Protein AF-A0A7Y0X425-F1 (afdb_monomer)

Organism: Vibrio parahaemolyticus (NCBI:txid670)

Secondary structure (DSSP, 8-state):
--GGGGT--HHHHHHHHHHHHHHHHHT-SSHHHHTTHHHHHHHHHHHHHHHTTPPP------SSEEE--S---HHHHHT--TTTEEEE-

InterPro domains:
  IPR036618 PtsI, HPr-binding domain superfamily [G3DSA:1.10.274.10] (2-55)
  IPR036618 PtsI, HPr-binding domain superfamily [SSF47831] (2-53)
  IPR036637 Phosphohistidine domain superfamily [SSF52009] (35-89)
  IPR050499 Phosphoenolpyruvate-dependent sugar PTS enzyme [PTHR46244] (2-89)

Foldseek 3Di:
DQPVVVVDDPLVSLVVVLVVVLVVQCPDPDPVSNVCSLVSVVVNVVVNCVVVVHDPPQPDQPAQDAAEDPDAGPVNVVRDDPVRHPYYD

Nearest PDB structures (foldseek):
  2ezb-assembly1_A  TM=8.826E-01  e=2.717E-04  Escherichia coli
  2kx9-assembly1_A  TM=8.591E-01  e=7.212E-04  Escherichia coli K-12
  5t12-assembly1_A  TM=6.535E-01  e=7.032E-03  Escherichia coli
  5t1o-assembly1_B  TM=8.231E-01  e=4.348E-02  Escherichia coli K-12
  1yxb-assembly1_C  TM=5.979E-01  e=6.109E+00  Streptomyces coelicolor

Mean predicted aligned error: 4.38 Å

Sequence (89 aa):
ESRIQTGMIAEQAWIESLQTLADEFRQAESQYMREREADVHDIARQVMVEMTGLTPNAIDIQEPSVLLARDLMPSDVAGLDKSKVLGIC

Radius of gyration: 16.45 Å; Cα contacts (8 Å, |Δi|>4): 80; chains: 1; bounding box: 41×18×44 Å

Solvent-accessible surface area (backbone atoms only — not comparable to full-atom values): 5400 Å² total; per-residue (Å²): 133,62,54,52,81,75,74,42,55,67,68,58,40,48,51,56,52,42,51,53,50,23,52,52,25,57,69,39,91,48,67,75,47,28,66,44,21,61,55,43,54,48,52,52,50,54,53,48,32,61,75,70,70,49,75,77,86,71,80,81,75,91,58,77,36,67,47,78,53,98,72,80,5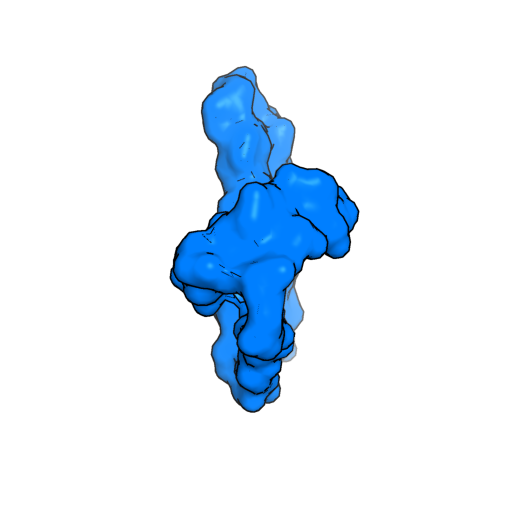0,73,74,63,60,72,71,50,61,71,90,32,52,76,44,79,82

Structure (mmCIF, N/CA/C/O backbone):
data_AF-A0A7Y0X425-F1
#
_entry.id   AF-A0A7Y0X425-F1
#
loop_
_atom_site.group_PDB
_atom_site.id
_atom_site.type_symbol
_atom_site.label_atom_id
_atom_site.label_alt_id
_atom_site.label_comp_id
_atom_site.label_asym_id
_atom_site.label_entity_id
_atom_site.label_seq_id
_atom_site.pdbx_PDB_ins_code
_atom_site.Cartn_x
_atom_site.Cartn_y
_atom_site.Cartn_z
_atom_site.occupancy
_atom_site.B_iso_or_equiv
_atom_site.auth_seq_id
_atom_site.auth_comp_id
_atom_site.auth_asym_id
_atom_site.auth_atom_id
_atom_site.pdbx_PDB_model_num
ATOM 1 N N . GLU A 1 1 ? -18.463 -4.220 17.040 1.00 59.97 1 GLU A N 1
ATOM 2 C CA . GLU A 1 1 ? -19.427 -4.715 16.030 1.00 59.97 1 GLU A CA 1
ATOM 3 C C . GLU A 1 1 ? -18.938 -4.340 14.641 1.00 59.97 1 GLU A C 1
ATOM 5 O O . GLU A 1 1 ? -18.144 -3.411 14.529 1.00 59.97 1 GLU A O 1
ATOM 10 N N . SER A 1 2 ? -19.345 -5.071 13.602 1.00 81.12 2 SER A N 1
ATOM 11 C CA . SER A 1 2 ? -18.954 -4.733 12.227 1.00 81.12 2 SER A CA 1
ATOM 12 C C . SER A 1 2 ? -19.681 -3.461 11.779 1.00 81.12 2 SER A C 1
ATOM 14 O O . SER A 1 2 ? -20.903 -3.402 11.875 1.00 81.12 2 SER A O 1
ATOM 16 N N . ARG A 1 3 ? -18.955 -2.462 11.252 1.00 88.12 3 ARG A N 1
ATOM 17 C CA . ARG A 1 3 ? -19.536 -1.200 10.736 1.00 88.12 3 ARG A CA 1
ATOM 18 C C . ARG A 1 3 ? -20.594 -1.439 9.646 1.00 88.12 3 ARG A C 1
ATOM 20 O O . ARG A 1 3 ? -21.536 -0.675 9.507 1.00 88.12 3 ARG A O 1
ATOM 27 N N . ILE A 1 4 ? -20.502 -2.545 8.910 1.00 92.38 4 ILE A N 1
ATOM 28 C CA . ILE A 1 4 ? -21.503 -2.917 7.896 1.00 92.38 4 ILE A CA 1
ATOM 29 C C . ILE A 1 4 ? -22.843 -3.286 8.556 1.00 92.38 4 ILE A C 1
ATOM 31 O O . ILE A 1 4 ? -23.910 -2.956 8.044 1.00 92.38 4 ILE A O 1
ATOM 35 N N . GLN A 1 5 ? -22.813 -3.918 9.736 1.00 92.75 5 GLN A N 1
ATOM 36 C CA . GLN A 1 5 ? -24.027 -4.293 10.475 1.00 92.75 5 GLN A CA 1
ATOM 37 C C . GLN A 1 5 ? -24.786 -3.074 11.015 1.00 92.75 5 GLN A C 1
ATOM 39 O O . GLN A 1 5 ? -25.970 -3.187 11.319 1.00 92.75 5 GLN A O 1
ATOM 44 N N . THR A 1 6 ? -24.140 -1.905 11.086 1.00 91.12 6 THR A N 1
ATOM 45 C CA . THR A 1 6 ? -24.771 -0.646 11.502 1.00 91.12 6 THR A CA 1
ATOM 46 C C . THR A 1 6 ? -25.417 0.114 10.335 1.00 91.12 6 THR A C 1
ATOM 48 O O . THR A 1 6 ? -25.816 1.262 10.508 1.00 91.12 6 THR A O 1
ATOM 51 N N . GLY A 1 7 ? -25.513 -0.495 9.144 1.00 93.06 7 GLY A N 1
ATOM 52 C CA . GL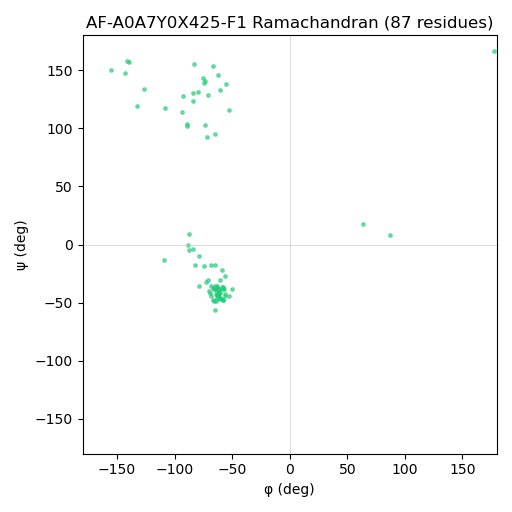Y A 1 7 ? -26.124 0.103 7.949 1.00 93.06 7 GLY A CA 1
ATOM 53 C C . GLY A 1 7 ? -25.174 0.952 7.099 1.00 93.06 7 GLY A C 1
ATOM 54 O O . GLY A 1 7 ? -25.619 1.615 6.165 1.00 93.06 7 GLY A O 1
ATOM 55 N N . MET A 1 8 ? -23.878 0.942 7.410 1.00 95.62 8 MET A N 1
ATOM 56 C CA . MET A 1 8 ? -22.858 1.630 6.623 1.00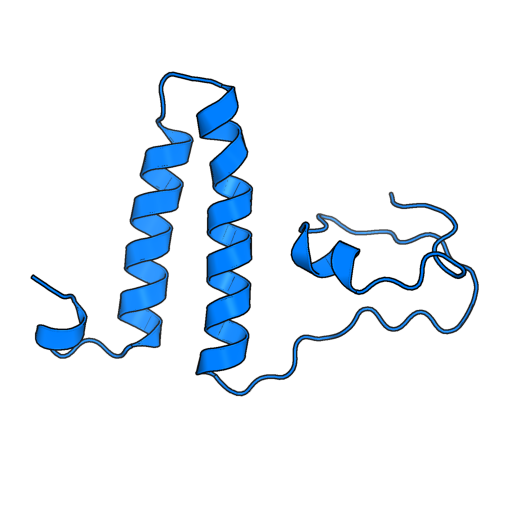 95.62 8 MET A CA 1
ATOM 57 C C . MET A 1 8 ? -22.593 0.865 5.316 1.00 95.62 8 MET A C 1
ATOM 59 O O . MET A 1 8 ? -22.544 -0.368 5.320 1.00 95.62 8 MET A O 1
ATOM 63 N N . ILE A 1 9 ? -22.403 1.582 4.203 1.00 95.50 9 ILE A N 1
ATOM 64 C CA . ILE A 1 9 ? -22.005 0.949 2.937 1.00 95.50 9 ILE A CA 1
ATOM 65 C C . ILE A 1 9 ? -20.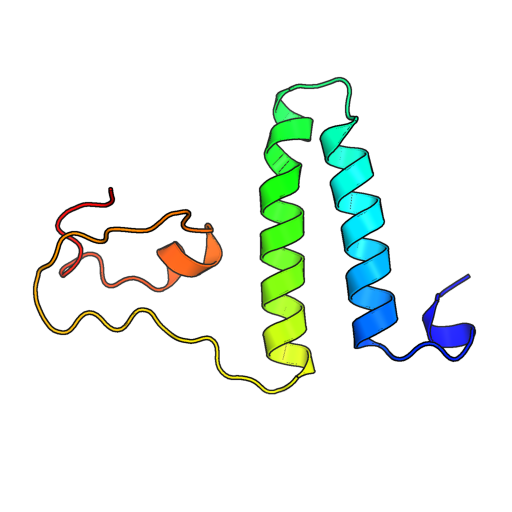592 0.366 3.055 1.00 95.50 9 ILE A C 1
ATOM 67 O O . ILE A 1 9 ? -19.778 0.837 3.856 1.00 95.50 9 ILE A O 1
ATOM 71 N N . ALA A 1 10 ? -20.297 -0.664 2.262 1.00 94.69 10 ALA A N 1
ATOM 72 C CA . ALA A 1 10 ? -19.063 -1.431 2.390 1.00 94.69 10 ALA A CA 1
ATOM 73 C C . ALA A 1 10 ? -17.811 -0.561 2.180 1.00 94.69 10 ALA A C 1
ATOM 75 O O . ALA A 1 10 ? -16.855 -0.674 2.943 1.00 94.69 10 ALA A O 1
ATOM 76 N N . GLU A 1 11 ? -17.832 0.338 1.197 1.00 94.25 11 GLU A N 1
ATOM 77 C CA . GLU A 1 11 ? -16.730 1.237 0.841 1.00 94.25 11 GLU A CA 1
ATOM 78 C C . GLU A 1 11 ? -16.399 2.194 1.989 1.00 94.25 11 GLU A C 1
ATOM 80 O O . GLU A 1 11 ? -15.236 2.391 2.340 1.00 94.25 11 GLU A O 1
ATOM 85 N N . GLN A 1 12 ? -17.431 2.760 2.618 1.00 94.75 12 GLN A N 1
ATOM 86 C CA . GLN A 1 12 ? -17.264 3.646 3.765 1.00 94.75 12 GLN A CA 1
ATOM 87 C C . GLN A 1 12 ? -16.718 2.873 4.970 1.00 94.75 12 GLN A C 1
ATOM 89 O O . GLN A 1 12 ? -15.735 3.292 5.582 1.00 94.75 12 GLN A O 1
ATOM 94 N N . ALA A 1 13 ? -17.313 1.717 5.279 1.00 96.06 13 ALA A N 1
ATOM 95 C CA . ALA A 1 13 ? -16.857 0.858 6.366 1.00 96.06 13 ALA A CA 1
ATOM 96 C C . ALA A 1 13 ? -15.388 0.436 6.189 1.00 96.06 13 ALA A C 1
ATOM 98 O O . ALA A 1 13 ? -14.644 0.380 7.172 1.00 96.06 13 ALA A O 1
ATOM 99 N N . TRP A 1 14 ? -14.971 0.165 4.950 1.00 95.69 14 TRP A N 1
ATOM 100 C CA . TRP A 1 14 ? -13.598 -0.168 4.587 1.00 95.69 14 TRP A CA 1
ATOM 101 C C . TRP A 1 14 ? -12.645 1.004 4.830 1.00 95.69 14 TRP A C 1
ATOM 103 O O . TRP A 1 14 ? -11.696 0.862 5.604 1.00 95.69 14 TRP A O 1
ATOM 113 N N . ILE A 1 15 ? -12.922 2.171 4.238 1.00 95.25 15 ILE A N 1
ATOM 114 C CA . ILE A 1 15 ? -12.056 3.353 4.353 1.00 95.25 15 ILE A CA 1
ATOM 115 C C . ILE A 1 15 ? -11.869 3.752 5.818 1.00 95.25 15 ILE A C 1
ATOM 117 O O . ILE A 1 15 ? -10.736 3.934 6.255 1.00 95.25 15 ILE A O 1
ATOM 121 N N . GLU A 1 16 ? -12.948 3.838 6.597 1.00 95.44 16 GLU A N 1
ATOM 122 C CA . GLU A 1 16 ? -12.859 4.244 8.005 1.00 95.44 16 GLU A CA 1
ATOM 123 C C . GLU A 1 16 ? -12.079 3.235 8.863 1.00 95.44 16 GLU A C 1
ATOM 125 O O . GLU A 1 16 ? -11.358 3.612 9.793 1.00 95.44 16 GLU A O 1
ATOM 130 N N . SER A 1 17 ? -12.207 1.939 8.564 1.00 95.56 17 SER A N 1
ATOM 131 C CA . SER A 1 17 ? -11.466 0.901 9.285 1.00 95.56 17 SER A CA 1
ATOM 132 C C . SER A 1 17 ? -9.971 0.967 8.969 1.00 95.56 17 SER A C 1
ATOM 134 O O . SER A 1 17 ? -9.153 0.884 9.882 1.00 95.56 17 SER A O 1
ATOM 136 N N . LEU A 1 18 ? -9.607 1.184 7.703 1.00 96.56 18 LEU A N 1
ATOM 137 C CA . LEU A 1 18 ? -8.209 1.292 7.280 1.00 96.56 18 LEU A CA 1
ATOM 138 C C . LEU A 1 18 ? -7.567 2.611 7.721 1.00 96.56 18 LEU A C 1
ATOM 140 O O . LEU A 1 18 ? -6.387 2.617 8.047 1.00 96.56 18 LEU A O 1
ATOM 144 N N . GLN A 1 19 ? -8.330 3.704 7.800 1.00 95.56 19 GLN A N 1
ATOM 145 C CA . GLN A 1 19 ? -7.868 4.958 8.404 1.00 95.56 19 GLN A CA 1
ATOM 146 C C . GLN A 1 19 ? -7.518 4.770 9.881 1.00 95.56 19 GLN A C 1
ATOM 148 O O . GLN A 1 19 ? -6.446 5.185 10.309 1.00 95.56 19 GLN A O 1
ATOM 153 N N . THR A 1 20 ? -8.384 4.079 10.632 1.00 96.50 20 THR A N 1
ATOM 154 C CA . THR A 1 20 ? -8.114 3.751 12.040 1.00 96.50 20 THR A CA 1
ATOM 155 C C . THR A 1 20 ? -6.822 2.936 12.164 1.00 96.50 20 THR A C 1
ATOM 157 O O . THR A 1 20 ? -5.953 3.272 12.962 1.00 96.50 20 THR A O 1
ATOM 160 N N . LEU A 1 21 ? -6.655 1.912 11.320 1.00 96.88 21 LEU A N 1
ATOM 161 C CA . LEU A 1 21 ? -5.454 1.076 11.315 1.00 96.88 21 LEU A CA 1
ATOM 162 C C . LEU A 1 21 ? -4.190 1.864 10.930 1.00 96.88 21 LEU A C 1
ATOM 164 O O . LEU A 1 21 ? -3.144 1.693 11.549 1.00 96.88 21 LEU A O 1
ATOM 168 N N . ALA A 1 22 ? -4.269 2.736 9.925 1.00 96.44 22 ALA A N 1
ATOM 169 C CA . ALA A 1 22 ? -3.147 3.577 9.516 1.00 96.44 22 ALA A CA 1
ATOM 170 C C . ALA A 1 22 ? -2.711 4.509 10.658 1.00 96.44 22 ALA A C 1
ATOM 172 O O . ALA A 1 22 ? -1.517 4.634 10.929 1.00 96.44 22 ALA A O 1
ATOM 173 N N . ASP A 1 23 ? -3.669 5.097 11.380 1.00 96.44 23 ASP A N 1
ATOM 174 C CA . ASP A 1 23 ? -3.392 5.931 12.550 1.00 96.44 23 ASP A CA 1
ATOM 175 C C . ASP A 1 23 ? -2.740 5.133 13.693 1.00 96.44 23 ASP A C 1
ATOM 177 O O . ASP A 1 23 ? -1.811 5.635 14.331 1.00 96.44 23 ASP A O 1
ATOM 181 N N . GLU A 1 24 ? -3.163 3.885 13.926 1.00 96.88 24 GLU A N 1
ATOM 182 C CA . GLU A 1 24 ? -2.519 2.977 14.887 1.00 96.88 24 GLU A CA 1
ATOM 183 C C . GLU A 1 24 ? -1.056 2.697 14.511 1.00 96.88 24 GLU A C 1
ATOM 185 O O . GLU A 1 24 ? -0.169 2.803 15.362 1.00 96.88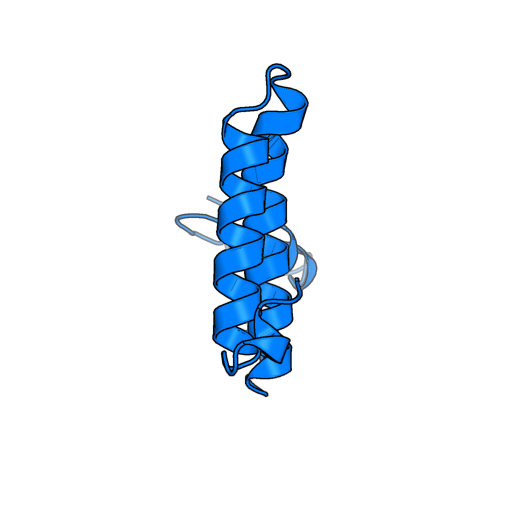 24 GLU A O 1
ATOM 190 N N . PHE A 1 25 ? -0.774 2.403 13.235 1.00 97.12 25 PHE A N 1
ATOM 191 C CA . PHE A 1 25 ? 0.600 2.216 12.760 1.00 97.12 25 PHE A CA 1
ATOM 192 C C . PHE A 1 25 ? 1.425 3.496 12.889 1.00 97.12 25 PHE A C 1
ATOM 194 O O . PHE A 1 25 ? 2.544 3.437 13.399 1.00 97.12 25 PHE A O 1
ATOM 201 N N . ARG A 1 26 ? 0.874 4.662 12.525 1.00 95.38 26 ARG A N 1
ATOM 202 C CA . ARG A 1 26 ? 1.544 5.966 12.669 1.00 95.38 26 ARG A CA 1
ATOM 203 C C . ARG A 1 26 ? 1.946 6.254 14.119 1.00 95.38 26 ARG A C 1
ATOM 205 O O . ARG A 1 26 ? 2.996 6.846 14.366 1.00 95.38 26 ARG A O 1
ATOM 212 N N . GLN A 1 27 ? 1.119 5.839 15.077 1.00 96.88 27 GLN A N 1
ATOM 213 C CA . GLN A 1 27 ? 1.339 6.049 16.512 1.00 96.88 27 GLN A CA 1
ATOM 214 C C . GLN A 1 27 ? 2.159 4.935 17.181 1.00 96.88 27 GLN A C 1
ATOM 216 O O . GLN A 1 27 ? 2.440 5.020 18.378 1.00 96.88 27 GLN A O 1
ATOM 221 N N . ALA A 1 28 ? 2.576 3.906 16.439 1.00 96.88 28 ALA A N 1
ATOM 222 C CA . ALA A 1 28 ? 3.325 2.789 16.995 1.00 96.88 28 ALA A CA 1
ATOM 223 C C . ALA A 1 28 ? 4.686 3.223 17.575 1.00 96.88 28 ALA A C 1
ATOM 225 O O . ALA A 1 28 ? 5.375 4.096 17.040 1.00 96.88 28 ALA A O 1
ATOM 226 N N . GLU A 1 29 ? 5.122 2.559 18.650 1.00 95.19 29 GLU A N 1
ATOM 227 C CA . GLU A 1 29 ? 6.392 2.866 19.328 1.00 95.19 29 GLU A CA 1
ATOM 228 C C . GLU A 1 29 ? 7.615 2.576 18.443 1.00 95.19 29 GLU A C 1
ATOM 230 O O . GLU A 1 29 ? 8.587 3.338 18.415 1.00 95.19 29 GLU A O 1
ATOM 235 N N . SER A 1 30 ? 7.555 1.491 17.670 1.00 96.88 30 SER A N 1
ATOM 236 C CA . SER A 1 30 ? 8.631 1.078 16.772 1.00 96.88 30 SER A CA 1
ATOM 237 C C . SER A 1 30 ? 8.621 1.890 15.480 1.00 96.88 30 SER A C 1
ATOM 239 O O . SER A 1 30 ? 7.599 1.977 14.802 1.00 96.88 30 SER A O 1
ATOM 241 N N . GLN A 1 31 ? 9.786 2.415 15.089 1.00 95.19 31 GLN A N 1
ATOM 242 C CA . GLN A 1 31 ? 9.958 3.091 13.800 1.00 95.19 31 GLN A CA 1
ATOM 243 C C . GLN A 1 31 ? 9.556 2.196 12.625 1.00 95.19 31 GLN A C 1
ATOM 245 O O . GLN A 1 31 ? 8.828 2.645 11.749 1.00 95.19 31 GLN A O 1
ATOM 250 N N . TYR A 1 32 ? 9.972 0.929 12.648 1.00 93.50 32 TYR A N 1
ATOM 251 C CA . TYR A 1 32 ? 9.626 -0.031 11.603 1.00 93.50 32 TYR A CA 1
ATOM 252 C C . TYR A 1 32 ? 8.107 -0.177 11.439 1.00 93.50 32 TYR A C 1
ATOM 254 O O . TYR A 1 32 ? 7.612 -0.267 10.323 1.00 93.50 32 TYR A O 1
ATOM 262 N N . MET A 1 33 ? 7.356 -0.159 12.546 1.00 95.06 33 MET A N 1
ATOM 263 C CA . MET A 1 33 ? 5.895 -0.221 12.485 1.00 95.06 33 MET A CA 1
ATOM 264 C C . MET A 1 33 ? 5.298 1.073 11.931 1.00 95.06 33 MET A C 1
ATOM 266 O O . MET A 1 33 ? 4.404 1.005 11.098 1.00 95.06 33 MET A O 1
ATOM 270 N N . ARG A 1 34 ? 5.826 2.246 12.303 1.00 96.19 34 ARG A N 1
ATOM 271 C CA . ARG A 1 34 ? 5.366 3.522 11.725 1.00 96.19 34 ARG A CA 1
ATOM 272 C C . ARG A 1 34 ? 5.538 3.579 10.210 1.00 96.19 34 ARG A C 1
ATOM 274 O O . ARG A 1 34 ? 4.666 4.083 9.517 1.00 96.19 34 ARG A O 1
ATOM 281 N N . GLU A 1 35 ? 6.610 2.993 9.685 1.00 93.12 35 GLU A N 1
ATOM 282 C CA . GLU A 1 35 ? 6.846 2.897 8.238 1.00 93.12 35 GLU A CA 1
ATOM 283 C C . GLU A 1 35 ? 5.806 2.025 7.504 1.00 93.12 35 GLU A C 1
ATOM 285 O O . GLU A 1 35 ? 5.670 2.139 6.289 1.00 93.12 35 GLU A O 1
ATOM 290 N N . ARG A 1 36 ? 5.045 1.175 8.212 1.00 94.88 36 ARG A N 1
ATOM 291 C CA . ARG A 1 36 ? 3.963 0.360 7.626 1.00 94.88 36 ARG A CA 1
ATOM 292 C C . ARG A 1 36 ? 2.667 1.145 7.393 1.00 94.88 36 ARG A C 1
ATOM 294 O O . ARG A 1 36 ? 1.779 0.631 6.723 1.00 94.88 36 ARG A O 1
ATOM 301 N N . GLU A 1 37 ? 2.542 2.378 7.894 1.00 95.50 37 GLU A N 1
ATOM 302 C CA . GLU A 1 37 ? 1.374 3.238 7.631 1.00 95.50 37 GLU A CA 1
ATOM 303 C C . GLU A 1 37 ? 1.097 3.368 6.120 1.00 95.50 37 GLU A C 1
ATOM 305 O O . GLU A 1 37 ? -0.043 3.230 5.672 1.00 95.50 37 GLU A O 1
ATOM 310 N N . ALA A 1 38 ? 2.148 3.581 5.323 1.00 92.19 38 ALA A N 1
ATOM 311 C CA . ALA A 1 38 ? 2.035 3.720 3.873 1.00 92.19 38 ALA A CA 1
ATOM 312 C C . ALA A 1 38 ? 1.510 2.440 3.198 1.00 92.19 38 ALA A C 1
ATOM 314 O O . ALA A 1 38 ? 0.701 2.526 2.275 1.00 92.19 38 ALA A O 1
ATOM 315 N N . ASP A 1 39 ? 1.886 1.258 3.697 1.00 94.44 39 ASP A N 1
ATOM 316 C CA . ASP A 1 39 ? 1.385 -0.016 3.169 1.00 94.44 39 ASP A CA 1
ATOM 317 C C . ASP A 1 39 ? -0.118 -0.180 3.433 1.00 94.44 39 ASP A C 1
ATOM 319 O O . ASP A 1 39 ? -0.854 -0.684 2.584 1.00 94.44 39 ASP A O 1
ATOM 323 N N . VAL A 1 40 ? -0.597 0.269 4.599 1.00 96.06 40 VAL A N 1
ATOM 324 C CA . VAL A 1 40 ? -2.029 0.246 4.938 1.00 96.06 40 VAL A CA 1
ATOM 325 C C . VAL A 1 40 ? -2.814 1.118 3.961 1.00 96.06 40 VAL A C 1
AT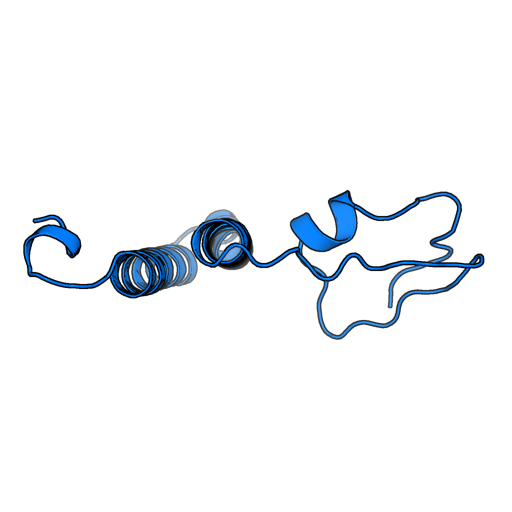OM 327 O O . VAL A 1 40 ? -3.856 0.697 3.456 1.00 96.06 40 VAL A O 1
ATOM 330 N N . HIS A 1 41 ? -2.298 2.307 3.643 1.00 94.69 41 HIS A N 1
ATOM 331 C CA . HIS A 1 41 ? -2.891 3.169 2.624 1.00 94.69 41 HIS A CA 1
ATOM 332 C C . HIS A 1 41 ? -2.868 2.541 1.227 1.00 94.69 41 HIS A C 1
ATOM 334 O O . HIS A 1 41 ? -3.839 2.696 0.480 1.00 94.69 41 HIS A O 1
ATOM 340 N N . ASP A 1 42 ? -1.800 1.825 0.876 1.00 94.19 42 ASP A N 1
ATOM 341 C CA . ASP A 1 42 ? -1.688 1.150 -0.415 1.00 94.19 42 ASP A CA 1
ATOM 342 C C . ASP A 1 42 ? -2.745 0.045 -0.572 1.00 94.19 42 ASP A C 1
ATOM 344 O O . ASP A 1 42 ? -3.516 0.034 -1.534 1.00 94.19 42 ASP A O 1
ATOM 348 N N . ILE A 1 43 ? -2.880 -0.816 0.440 1.00 94.94 43 ILE A N 1
ATOM 349 C CA . ILE A 1 43 ? -3.896 -1.880 0.479 1.00 94.94 43 ILE A CA 1
ATOM 350 C C . ILE A 1 43 ? -5.310 -1.288 0.461 1.00 94.94 43 ILE A C 1
ATOM 352 O O . ILE A 1 43 ? -6.183 -1.778 -0.261 1.00 94.94 43 ILE A O 1
ATOM 356 N N . ALA A 1 44 ? -5.544 -0.214 1.224 1.00 94.81 44 ALA A N 1
ATOM 357 C CA . ALA A 1 44 ? -6.832 0.471 1.246 1.00 94.81 44 ALA A CA 1
ATOM 358 C C . ALA A 1 44 ? -7.248 0.929 -0.158 1.00 94.81 44 ALA A C 1
ATOM 360 O O . ALA A 1 44 ? -8.405 0.738 -0.547 1.00 94.81 44 ALA A O 1
ATOM 361 N N . ARG A 1 45 ? -6.299 1.482 -0.928 1.00 92.31 45 ARG A N 1
ATOM 362 C CA . ARG A 1 45 ? -6.516 1.913 -2.312 1.00 92.31 45 ARG A CA 1
ATOM 363 C C . ARG A 1 45 ? -6.819 0.733 -3.232 1.00 92.31 45 ARG A C 1
ATOM 365 O O . ARG A 1 45 ? -7.794 0.806 -3.973 1.00 92.31 45 ARG A O 1
ATOM 372 N N . GLN A 1 46 ? -6.028 -0.339 -3.175 1.00 92.25 46 GLN A N 1
ATOM 373 C CA . GLN A 1 46 ? -6.214 -1.515 -4.035 1.00 92.25 46 GLN A CA 1
ATOM 374 C C . GLN A 1 46 ? -7.605 -2.136 -3.872 1.00 92.25 46 GLN A C 1
ATOM 376 O O . GLN A 1 46 ? -8.303 -2.359 -4.856 1.00 92.25 46 GLN A O 1
ATOM 381 N N . VAL A 1 47 ? -8.053 -2.348 -2.633 1.00 94.56 47 VAL A N 1
ATOM 382 C CA . VAL A 1 47 ? -9.377 -2.934 -2.371 1.00 94.56 47 VAL A CA 1
ATOM 383 C C . VAL A 1 47 ? -10.504 -2.005 -2.827 1.00 94.56 47 VAL A C 1
ATOM 385 O O . VAL A 1 47 ? -11.491 -2.477 -3.382 1.00 94.56 47 VAL A O 1
ATOM 388 N N . MET A 1 48 ? -10.355 -0.686 -2.667 1.00 94.06 48 MET A N 1
ATOM 389 C CA . MET A 1 48 ? -11.343 0.279 -3.167 1.00 94.06 48 MET A CA 1
ATOM 390 C C . MET A 1 48 ? -11.503 0.231 -4.689 1.00 94.06 48 MET A C 1
ATOM 392 O O . MET A 1 48 ? -12.622 0.356 -5.189 1.00 94.06 48 MET A O 1
ATOM 396 N N . VAL A 1 49 ? -10.406 0.050 -5.426 1.00 91.81 49 VAL A N 1
ATOM 397 C CA . VAL A 1 49 ? -10.444 -0.098 -6.887 1.00 91.81 49 VAL A CA 1
ATOM 398 C C . VAL A 1 49 ? -11.268 -1.329 -7.277 1.00 91.81 49 VAL A C 1
ATOM 400 O O . VAL A 1 49 ? -12.196 -1.205 -8.075 1.00 91.81 49 VAL A O 1
ATOM 403 N N . GLU A 1 50 ? -11.027 -2.470 -6.626 1.00 91.81 50 GLU A N 1
ATOM 404 C CA . GLU A 1 50 ? -11.789 -3.705 -6.855 1.00 91.81 50 GLU A CA 1
ATOM 405 C C . GLU A 1 50 ? -13.276 -3.559 -6.486 1.00 91.81 50 GLU A C 1
ATOM 407 O O . GLU A 1 50 ? -14.155 -3.932 -7.261 1.00 91.81 50 GLU A O 1
ATOM 412 N N . MET A 1 51 ? -13.584 -2.969 -5.325 1.00 93.12 51 MET A N 1
ATOM 413 C CA . MET A 1 51 ? -14.966 -2.788 -4.853 1.00 93.12 51 MET A CA 1
ATOM 414 C C . MET A 1 51 ? -15.793 -1.888 -5.771 1.00 93.12 51 MET A C 1
ATO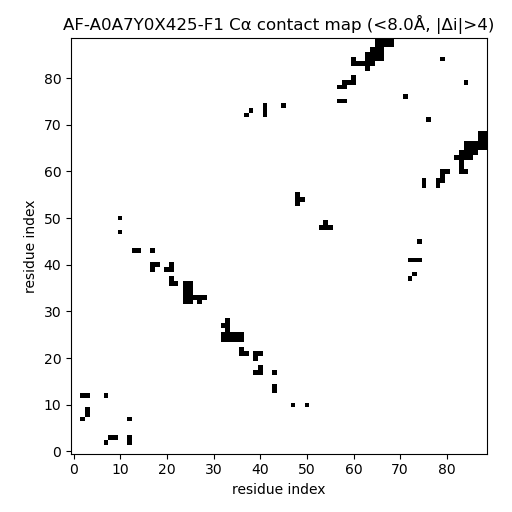M 416 O O . MET A 1 51 ? -16.975 -2.139 -5.993 1.00 93.12 51 MET A O 1
ATOM 420 N N . THR A 1 52 ? -15.170 -0.847 -6.322 1.00 91.44 52 THR A N 1
ATOM 421 C CA . THR A 1 52 ? -15.840 0.108 -7.214 1.00 91.44 52 THR A CA 1
ATOM 422 C C . THR A 1 52 ? -15.903 -0.372 -8.664 1.00 91.44 52 THR A C 1
ATOM 424 O O . THR A 1 52 ? -16.507 0.299 -9.502 1.00 91.44 52 THR A O 1
ATOM 427 N N . GLY A 1 53 ? -15.297 -1.525 -8.975 1.00 89.06 53 GLY A N 1
ATOM 428 C CA . GLY A 1 53 ? -15.191 -2.045 -10.338 1.00 89.06 53 GLY A CA 1
ATOM 429 C C . GLY A 1 53 ? -14.374 -1.142 -11.264 1.00 89.06 53 GLY A C 1
ATOM 430 O O . GLY A 1 53 ? -14.495 -1.239 -12.487 1.00 89.06 53 GLY A O 1
ATOM 431 N N . LEU A 1 54 ? -13.574 -0.235 -10.698 1.00 87.38 54 LEU A N 1
ATOM 432 C CA . LEU A 1 54 ? -12.668 0.601 -11.464 1.00 87.38 54 LEU A CA 1
ATOM 433 C C . LEU A 1 54 ? -11.474 -0.244 -11.893 1.00 87.38 54 LEU A C 1
ATOM 435 O O . LEU A 1 54 ? -10.990 -1.099 -11.161 1.00 87.38 54 LEU A O 1
ATOM 439 N N . THR A 1 55 ? -10.969 0.008 -13.093 1.00 77.25 55 THR A N 1
ATOM 440 C CA . THR A 1 55 ? -9.662 -0.520 -13.479 1.00 77.25 55 THR A CA 1
ATOM 441 C C . THR A 1 55 ? -8.611 0.453 -12.951 1.00 77.25 55 THR A C 1
ATOM 443 O O . THR A 1 55 ? -8.771 1.659 -13.170 1.00 77.25 55 THR A O 1
ATOM 446 N N . PRO A 1 56 ? -7.557 -0.009 -12.253 1.00 71.94 56 PRO A N 1
ATOM 447 C CA . PRO A 1 56 ? -6.475 0.885 -11.874 1.00 71.94 56 PRO A CA 1
ATOM 448 C C . PRO A 1 56 ? -5.927 1.561 -13.134 1.00 71.94 56 PRO A C 1
ATOM 450 O O . PRO A 1 56 ? -5.754 0.903 -14.163 1.00 71.94 56 PRO A O 1
ATOM 453 N N . ASN A 1 57 ? -5.643 2.863 -13.060 1.00 69.38 57 ASN A N 1
ATOM 454 C CA . ASN A 1 57 ? -4.909 3.541 -14.124 1.00 69.38 57 ASN A CA 1
ATOM 455 C C . ASN A 1 57 ? -3.499 2.945 -14.167 1.00 69.38 57 ASN A C 1
ATOM 457 O O . ASN A 1 57 ? -2.631 3.345 -13.394 1.00 69.38 57 ASN A O 1
ATOM 461 N N . ALA A 1 58 ? -3.286 1.963 -15.040 1.00 74.12 58 ALA A N 1
ATOM 462 C CA . ALA A 1 58 ? -1.963 1.414 -15.271 1.00 74.12 58 ALA A CA 1
ATOM 463 C C . ALA A 1 58 ? -1.046 2.535 -15.777 1.00 74.12 58 ALA A C 1
ATOM 465 O O . ALA A 1 58 ? -1.417 3.297 -16.674 1.00 74.12 58 ALA A O 1
ATOM 466 N N . ILE A 1 59 ? 0.152 2.636 -15.198 1.00 83.81 59 ILE A N 1
ATOM 467 C CA . ILE A 1 59 ? 1.197 3.521 -15.713 1.00 83.81 59 ILE A CA 1
ATOM 468 C C . ILE A 1 59 ? 1.703 2.893 -17.014 1.00 83.81 59 ILE A C 1
ATOM 470 O O . ILE A 1 59 ? 2.569 2.019 -17.009 1.00 83.81 59 ILE A O 1
ATOM 474 N N . ASP A 1 60 ? 1.108 3.307 -18.129 1.00 85.81 60 ASP A N 1
ATOM 475 C CA . ASP A 1 60 ? 1.423 2.766 -19.446 1.00 85.81 60 ASP A CA 1
ATOM 476 C C . ASP A 1 60 ? 2.565 3.553 -20.102 1.00 85.81 60 ASP A C 1
ATOM 478 O O . ASP A 1 60 ? 2.393 4.663 -20.613 1.00 85.81 60 ASP A O 1
ATOM 482 N N . ILE A 1 61 ? 3.762 2.970 -20.055 1.00 90.56 61 ILE A N 1
ATOM 483 C CA . ILE A 1 61 ? 4.982 3.551 -20.612 1.00 90.56 61 ILE A CA 1
ATOM 484 C C . ILE A 1 61 ? 5.164 3.025 -22.036 1.00 90.56 61 ILE A C 1
ATOM 486 O O . ILE A 1 61 ? 5.423 1.838 -22.253 1.00 90.56 61 ILE A O 1
ATOM 490 N N . GLN A 1 62 ? 5.069 3.910 -23.028 1.00 90.88 62 GLN A N 1
ATOM 491 C CA . GLN A 1 62 ? 5.203 3.518 -24.437 1.00 90.88 62 GLN A CA 1
ATOM 492 C C . GLN A 1 62 ? 6.663 3.323 -24.859 1.00 90.88 62 GLN A C 1
ATOM 494 O O . GLN A 1 62 ? 6.969 2.403 -25.616 1.00 90.88 62 GLN A O 1
ATOM 499 N N . GLU A 1 63 ? 7.571 4.135 -24.322 1.00 94.94 63 GLU A N 1
ATOM 500 C CA . GLU A 1 63 ? 8.987 4.169 -24.693 1.00 94.94 63 GLU A CA 1
ATOM 501 C C . GLU A 1 63 ? 9.896 4.337 -23.463 1.00 94.94 63 GLU A C 1
ATOM 503 O O . GLU A 1 63 ? 9.431 4.840 -22.437 1.00 94.94 63 GLU A O 1
ATOM 508 N N . PRO A 1 64 ? 11.181 3.936 -23.528 1.00 96.69 64 PRO A N 1
ATOM 509 C CA . PRO A 1 64 ? 12.098 4.057 -22.397 1.00 96.69 64 PRO A CA 1
ATOM 510 C C . PRO A 1 64 ? 12.151 5.479 -21.810 1.00 96.69 64 PRO A C 1
ATOM 512 O O . PRO A 1 64 ? 12.577 6.413 -22.484 1.00 96.69 64 PRO A O 1
ATOM 515 N N . SER A 1 65 ? 11.722 5.636 -20.554 1.00 95.38 65 SER A N 1
ATOM 516 C CA . SER A 1 65 ? 11.454 6.932 -19.913 1.00 95.38 65 SER A CA 1
ATOM 517 C C . SER A 1 65 ? 11.884 6.967 -18.443 1.00 95.38 65 SER A C 1
ATOM 519 O O . SER A 1 65 ? 11.977 5.932 -17.782 1.00 95.38 65 SER A O 1
ATOM 521 N N . VAL A 1 66 ? 12.111 8.172 -17.909 1.00 95.19 66 VAL A N 1
ATOM 522 C CA . VAL A 1 66 ? 12.236 8.415 -16.460 1.00 95.19 66 VAL A CA 1
ATOM 523 C C . VAL A 1 66 ? 10.863 8.791 -15.910 1.00 95.19 66 VAL A C 1
ATOM 525 O O . VAL A 1 66 ? 10.216 9.697 -16.436 1.00 95.19 66 VAL A O 1
ATOM 528 N N . LEU A 1 67 ? 10.417 8.101 -14.860 1.00 93.44 67 LEU A N 1
ATOM 529 C CA . LEU A 1 67 ? 9.163 8.405 -14.177 1.00 93.44 67 LEU A CA 1
ATOM 530 C C . LEU A 1 67 ? 9.382 9.518 -13.157 1.00 93.44 67 LEU A C 1
ATOM 532 O O . LEU A 1 67 ? 10.207 9.367 -12.263 1.00 93.44 67 LEU A O 1
ATOM 536 N N . LEU A 1 68 ? 8.621 10.604 -13.283 1.00 93.56 68 LEU A N 1
ATOM 537 C CA . LEU A 1 68 ? 8.563 11.678 -12.295 1.00 93.56 68 LEU A CA 1
ATOM 538 C C . LEU A 1 68 ? 7.217 11.611 -11.578 1.00 93.56 68 LEU A C 1
ATOM 540 O O . LEU A 1 68 ? 6.173 11.790 -12.211 1.00 93.56 68 LEU A O 1
ATOM 544 N N . ALA A 1 69 ? 7.233 11.374 -10.271 1.00 91.25 69 ALA A N 1
ATOM 545 C CA . ALA A 1 69 ? 6.017 11.250 -9.478 1.00 91.25 69 ALA A CA 1
ATOM 546 C C . ALA A 1 69 ? 6.204 11.859 -8.089 1.00 91.25 69 ALA A C 1
ATOM 548 O O . ALA A 1 69 ? 7.281 11.820 -7.510 1.00 91.25 69 ALA A O 1
ATOM 549 N N . ARG A 1 70 ? 5.128 12.420 -7.523 1.00 91.62 70 ARG A N 1
ATOM 550 C CA . ARG A 1 70 ? 5.170 12.920 -6.139 1.00 91.62 70 ARG A CA 1
ATOM 551 C C . ARG A 1 70 ? 5.398 11.783 -5.141 1.00 91.62 70 ARG A C 1
ATOM 553 O O . ARG A 1 70 ? 6.054 11.990 -4.127 1.00 91.62 70 ARG A O 1
ATOM 560 N N . ASP A 1 71 ? 4.776 10.646 -5.412 1.00 88.69 71 ASP A N 1
ATOM 561 C CA . ASP A 1 71 ? 4.886 9.420 -4.641 1.00 88.69 71 ASP A CA 1
ATOM 562 C C . ASP A 1 71 ? 4.566 8.249 -5.578 1.00 88.69 71 ASP A C 1
ATOM 564 O O . ASP A 1 71 ? 3.793 8.415 -6.528 1.00 88.69 71 ASP A O 1
ATOM 568 N N . LEU A 1 72 ? 5.164 7.092 -5.319 1.00 89.88 72 LEU A N 1
ATOM 569 C CA . LEU A 1 72 ? 4.864 5.841 -6.007 1.00 89.88 72 LEU A CA 1
ATOM 570 C C . LEU A 1 72 ? 4.694 4.764 -4.958 1.00 89.88 72 LEU A C 1
ATOM 572 O O . LEU A 1 72 ? 5.621 4.448 -4.211 1.00 89.88 72 LEU A O 1
ATOM 57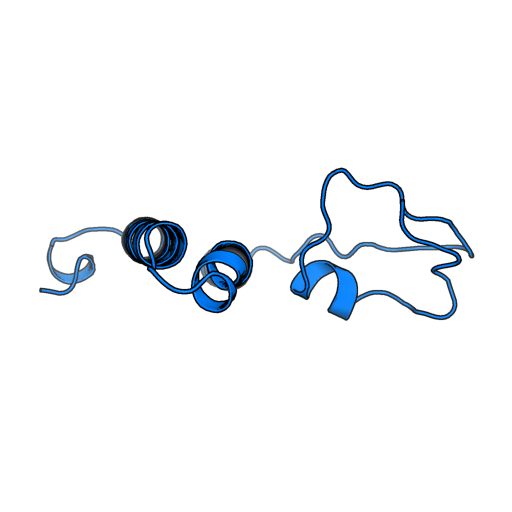6 N N . MET A 1 73 ? 3.509 4.176 -4.931 1.00 90.19 73 MET A N 1
ATOM 577 C CA . MET A 1 73 ? 3.210 3.147 -3.956 1.00 90.19 73 MET A CA 1
ATOM 578 C C . MET A 1 73 ? 3.745 1.801 -4.453 1.00 90.19 73 MET A C 1
ATOM 580 O O . MET A 1 73 ? 3.896 1.608 -5.666 1.00 90.19 73 MET A O 1
ATOM 584 N N . PRO A 1 74 ? 4.040 0.843 -3.557 1.00 90.44 74 PRO A N 1
ATOM 585 C CA . PRO A 1 74 ? 4.510 -0.480 -3.963 1.00 90.44 74 PRO A CA 1
ATOM 586 C C . PRO A 1 74 ? 3.621 -1.133 -5.031 1.00 90.44 74 PRO A C 1
ATOM 588 O O . PRO A 1 74 ? 4.138 -1.738 -5.974 1.00 90.44 74 PRO A O 1
ATOM 591 N N . SER A 1 75 ? 2.300 -0.959 -4.927 1.00 90.56 75 SER A N 1
ATOM 592 C CA . SER A 1 75 ? 1.334 -1.419 -5.926 1.00 90.56 75 SER A CA 1
ATOM 593 C C . SER A 1 75 ? 1.502 -0.794 -7.316 1.00 90.56 75 SER A C 1
ATOM 595 O O . SER A 1 75 ? 1.369 -1.510 -8.309 1.00 90.56 75 SER A O 1
ATOM 597 N N . ASP A 1 76 ? 1.844 0.494 -7.404 1.00 89.69 76 ASP A N 1
ATOM 598 C CA . ASP A 1 76 ? 2.060 1.201 -8.672 1.00 89.69 76 ASP A CA 1
ATOM 599 C C . ASP A 1 76 ? 3.318 0.670 -9.369 1.00 89.69 76 ASP A C 1
ATOM 601 O O . ASP A 1 76 ? 3.323 0.388 -10.569 1.00 89.69 76 ASP A O 1
ATOM 605 N N . VAL A 1 77 ? 4.392 0.480 -8.595 1.00 90.06 77 VAL A N 1
ATOM 606 C CA . VAL A 1 77 ? 5.694 0.023 -9.103 1.00 90.06 77 VAL A CA 1
ATOM 607 C C . VAL A 1 77 ? 5.651 -1.445 -9.534 1.00 90.06 77 VAL A C 1
ATOM 609 O O . VAL A 1 77 ? 6.361 -1.837 -10.463 1.00 90.06 77 VAL A O 1
ATOM 612 N N . ALA A 1 78 ? 4.809 -2.267 -8.898 1.00 89.62 78 ALA A N 1
ATOM 613 C CA . ALA A 1 78 ? 4.683 -3.691 -9.204 1.00 89.62 78 ALA A CA 1
ATOM 614 C C . ALA A 1 78 ? 4.236 -3.967 -10.652 1.00 89.62 78 ALA A C 1
ATOM 616 O O . ALA A 1 78 ? 4.622 -4.990 -11.219 1.00 89.62 78 ALA A O 1
ATOM 617 N N . GLY A 1 79 ? 3.449 -3.061 -11.246 1.00 86.12 79 GLY A N 1
ATOM 618 C CA . GLY A 1 79 ? 2.934 -3.183 -12.613 1.00 86.12 79 GLY A CA 1
ATOM 619 C C . GLY A 1 79 ? 3.850 -2.629 -13.709 1.00 86.12 79 GLY A C 1
ATOM 620 O O . GLY A 1 79 ? 3.525 -2.761 -14.887 1.00 86.12 79 GLY A O 1
ATOM 621 N N . LEU A 1 80 ? 4.976 -2.002 -13.355 1.00 90.88 80 LEU A N 1
ATOM 622 C CA . LEU A 1 80 ? 5.833 -1.320 -14.324 1.00 90.88 80 LEU A CA 1
ATOM 623 C C . LEU A 1 80 ? 6.651 -2.289 -15.188 1.00 90.88 80 LEU A C 1
ATOM 625 O O . LEU A 1 80 ? 7.278 -3.233 -14.697 1.00 90.88 80 LEU A O 1
ATOM 629 N N . ASP A 1 81 ? 6.747 -1.978 -16.482 1.00 91.56 81 ASP A N 1
ATOM 630 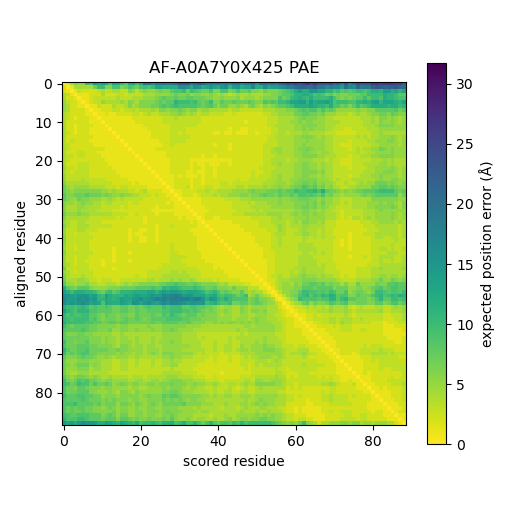C CA . ASP A 1 81 ? 7.690 -2.631 -17.390 1.00 91.56 81 ASP A CA 1
ATOM 631 C C . ASP A 1 81 ? 9.118 -2.135 -17.121 1.00 91.56 81 ASP A C 1
ATOM 633 O O . ASP A 1 81 ? 9.531 -1.051 -17.545 1.00 91.56 81 ASP A O 1
ATOM 637 N N . LYS A 1 82 ? 9.904 -2.971 -16.438 1.00 90.88 82 LYS A N 1
ATOM 638 C CA . LYS A 1 82 ? 11.300 -2.680 -16.078 1.00 90.88 82 LYS A CA 1
ATOM 639 C C . LYS A 1 82 ? 12.204 -2.408 -17.281 1.00 90.88 82 LYS A C 1
ATOM 641 O O . LYS A 1 82 ? 13.238 -1.777 -17.103 1.00 90.88 82 LYS A O 1
ATOM 646 N N . SER A 1 83 ? 11.852 -2.870 -18.484 1.00 94.06 83 SER A N 1
ATOM 647 C CA . SER A 1 83 ? 12.633 -2.581 -19.695 1.00 94.06 83 SER A CA 1
ATOM 648 C C . SER A 1 83 ? 12.454 -1.142 -20.191 1.00 94.06 83 SER A C 1
ATOM 650 O O . SER A 1 83 ? 13.294 -0.640 -20.939 1.00 94.06 83 SER A O 1
ATOM 652 N N . LYS A 1 84 ? 11.385 -0.466 -19.751 1.00 94.94 84 LYS A N 1
ATOM 653 C CA . LYS A 1 84 ? 11.028 0.893 -20.165 1.00 94.94 84 LYS A CA 1
ATOM 654 C C . LYS A 1 84 ? 11.222 1.940 -19.069 1.00 94.94 84 LYS A C 1
ATOM 656 O O . LYS A 1 84 ? 11.212 3.128 -19.370 1.00 94.94 84 LYS A O 1
ATOM 661 N N . VAL A 1 85 ? 11.422 1.539 -17.815 1.00 95.38 85 VAL A N 1
ATOM 662 C CA . VAL A 1 85 ? 11.717 2.469 -16.714 1.00 95.38 85 VAL A CA 1
ATOM 663 C C . VAL A 1 85 ? 13.227 2.676 -16.611 1.00 95.38 85 VAL A C 1
ATOM 665 O O . VAL A 1 85 ? 13.948 1.824 -16.098 1.00 95.38 85 VAL A O 1
ATOM 668 N N . LEU A 1 86 ? 13.710 3.825 -17.084 1.00 95.94 86 LEU A N 1
ATOM 669 C CA . LEU A 1 86 ? 15.126 4.213 -17.020 1.00 95.94 86 LEU A CA 1
ATOM 670 C C . LEU A 1 86 ? 15.522 4.811 -15.661 1.00 95.94 86 LEU A C 1
ATOM 672 O O . LEU A 1 86 ? 16.706 4.882 -15.337 1.00 95.94 86 LEU A O 1
ATOM 676 N N . GLY A 1 87 ? 14.541 5.247 -14.870 1.00 94.06 87 GLY A N 1
ATOM 677 C CA . GLY A 1 87 ? 14.728 5.826 -13.543 1.00 94.06 87 GLY A CA 1
ATOM 678 C C . GLY A 1 87 ? 13.405 6.277 -12.925 1.00 94.06 87 GLY A C 1
ATOM 679 O O . GLY A 1 87 ? 12.394 6.373 -13.623 1.00 94.06 87 GLY A O 1
ATOM 680 N N . ILE A 1 88 ? 13.429 6.549 -11.621 1.00 93.38 88 ILE A N 1
ATOM 681 C CA . ILE A 1 88 ? 12.312 7.096 -10.839 1.00 93.38 88 ILE A CA 1
ATOM 682 C C . ILE A 1 88 ? 12.832 8.338 -10.104 1.00 93.38 88 ILE A C 1
ATOM 684 O O . ILE A 1 88 ? 13.931 8.292 -9.542 1.00 93.38 88 ILE A O 1
ATOM 688 N N . CYS A 1 89 ? 12.079 9.436 -10.145 1.00 88.38 89 CYS A N 1
ATOM 689 C CA . CYS A 1 89 ? 12.412 10.729 -9.546 1.00 88.38 89 CYS A CA 1
ATOM 690 C C . CYS A 1 89 ? 11.216 11.338 -8.814 1.00 88.38 89 CYS A C 1
ATOM 692 O O . CYS A 1 89 ? 10.075 11.192 -9.315 1.00 88.38 89 CYS A O 1
#

pLDDT: mean 91.89, std 6.22, range [59.97, 97.12]